Protein AF-A0A1H7XHI9-F1 (afdb_monomer_lite)

pLDDT: mean 83.77, std 12.39, range [50.53, 96.06]

Foldseek 3Di:
DVPVVVVVVVVVVVVVVVVVVVVLQVVLVVVCVVLVAPDDSVVLVVLCVVCVPPDPVVSNVVRDDD

Secondary structure (DSSP, 8-state):
--HHHHHHHHHHHHHHHHHHHHHHHHHHHHHHHHTT--S-HHHHHHHHHHTTTS-HHHHHHTTS--

Radius of gyration: 17.45 Å; chains: 1; bounding box: 37×19×54 Å

Structure (mmCIF, N/CA/C/O backbone):
data_AF-A0A1H7XHI9-F1
#
_entry.id   AF-A0A1H7XHI9-F1
#
loop_
_atom_site.group_PDB
_atom_site.id
_atom_site.type_symbol
_atom_site.label_atom_id
_atom_site.label_alt_id
_atom_site.label_comp_id
_atom_site.label_asym_id
_atom_site.label_entity_id
_atom_site.label_seq_id
_atom_site.pdbx_PDB_ins_code
_atom_site.Cartn_x
_atom_site.Cartn_y
_atom_site.Cartn_z
_atom_site.occupancy
_atom_site.B_iso_or_equiv
_atom_site.auth_seq_id
_atom_site.auth_comp_id
_atom_site.auth_asym_id
_atom_site.auth_atom_id
_atom_site.pdbx_PDB_model_num
ATOM 1 N N . MET A 1 1 ? 21.107 -2.008 -36.541 1.00 50.53 1 MET A N 1
ATOM 2 C CA . MET A 1 1 ? 20.355 -0.832 -36.032 1.00 50.53 1 MET A CA 1
ATOM 3 C C . MET A 1 1 ? 19.148 -1.223 -35.156 1.00 50.53 1 MET A C 1
ATOM 5 O O . MET A 1 1 ? 18.316 -0.384 -34.859 1.00 50.53 1 MET A O 1
ATOM 9 N N . THR A 1 2 ? 19.058 -2.479 -34.708 1.00 60.12 2 THR A N 1
ATOM 10 C CA . THR A 1 2 ? 17.918 -3.058 -33.965 1.00 60.12 2 THR A CA 1
ATOM 11 C C . THR A 1 2 ? 18.134 -3.094 -32.451 1.00 60.12 2 THR A C 1
ATOM 13 O O . THR A 1 2 ? 17.185 -3.064 -31.682 1.00 60.12 2 THR A O 1
ATOM 16 N N . ILE A 1 3 ? 19.394 -3.129 -32.012 1.00 56.97 3 ILE A N 1
ATOM 17 C CA . ILE A 1 3 ? 19.756 -3.223 -30.593 1.00 56.97 3 ILE A CA 1
ATOM 18 C C . ILE A 1 3 ? 19.484 -1.892 -29.870 1.00 56.97 3 ILE A C 1
ATOM 20 O O . ILE A 1 3 ? 18.849 -1.880 -28.822 1.00 56.97 3 ILE A O 1
ATOM 24 N N . LYS A 1 4 ? 19.867 -0.751 -30.467 1.00 57.75 4 LYS A N 1
ATOM 25 C CA . LYS A 1 4 ? 19.630 0.586 -29.883 1.00 57.75 4 LYS A CA 1
ATOM 26 C C . LYS A 1 4 ? 18.142 0.911 -29.696 1.00 57.75 4 LYS A C 1
ATOM 28 O O . LYS A 1 4 ? 17.777 1.511 -28.694 1.00 57.75 4 LYS A O 1
ATOM 33 N N . THR A 1 5 ? 17.279 0.491 -30.620 1.00 60.78 5 THR A N 1
ATOM 34 C CA . THR A 1 5 ? 15.826 0.693 -30.506 1.00 60.78 5 THR A CA 1
ATOM 35 C C . THR A 1 5 ? 15.190 -0.204 -29.446 1.00 60.78 5 THR A C 1
ATOM 37 O O . THR A 1 5 ? 14.218 0.206 -28.818 1.00 60.78 5 THR A O 1
ATOM 40 N N . TYR A 1 6 ? 15.738 -1.398 -29.206 1.00 58.47 6 TYR A N 1
ATOM 41 C CA . TYR A 1 6 ? 15.270 -2.289 -28.143 1.00 58.47 6 TYR A CA 1
ATOM 42 C C . TYR A 1 6 ? 15.622 -1.751 -26.749 1.00 58.47 6 TYR A C 1
ATOM 44 O O . TYR A 1 6 ? 14.752 -1.681 -25.885 1.00 58.47 6 TYR A O 1
ATOM 52 N N . TYR A 1 7 ? 16.866 -1.297 -26.552 1.00 59.50 7 TYR A N 1
ATOM 53 C CA . TYR A 1 7 ? 17.300 -0.692 -25.287 1.00 59.50 7 TYR A CA 1
ATOM 54 C C . TYR A 1 7 ? 16.581 0.625 -24.993 1.00 59.50 7 TYR A C 1
ATOM 56 O O . TYR A 1 7 ? 16.109 0.811 -23.880 1.00 59.50 7 TYR A O 1
ATOM 64 N N . SER A 1 8 ? 16.383 1.483 -25.996 1.00 58.78 8 SER A N 1
ATOM 65 C CA . SER A 1 8 ? 15.644 2.737 -25.809 1.00 58.78 8 SER A CA 1
ATOM 66 C C . SER A 1 8 ? 14.170 2.505 -25.430 1.00 58.78 8 SER A C 1
ATOM 68 O O . SER A 1 8 ? 13.632 3.199 -24.574 1.00 58.78 8 SER A O 1
ATOM 70 N N . LYS A 1 9 ? 13.511 1.469 -25.980 1.00 62.19 9 LYS A N 1
ATOM 71 C CA . LYS A 1 9 ? 12.164 1.059 -25.531 1.00 62.19 9 LYS A CA 1
ATOM 72 C C . LYS A 1 9 ? 12.162 0.490 -24.110 1.00 62.19 9 LYS A C 1
ATOM 74 O O . LYS A 1 9 ? 11.199 0.702 -23.378 1.00 62.19 9 LYS A O 1
ATOM 79 N N . ALA A 1 10 ? 13.213 -0.237 -23.731 1.00 66.44 10 ALA A N 1
ATOM 80 C CA . ALA A 1 10 ? 13.361 -0.766 -22.381 1.00 66.44 10 ALA A CA 1
ATOM 81 C C . ALA A 1 10 ? 13.571 0.357 -21.351 1.00 66.44 10 ALA A C 1
ATOM 83 O O . ALA A 1 10 ? 12.937 0.322 -20.303 1.00 66.44 10 ALA A O 1
ATOM 84 N N . GLU A 1 11 ? 14.375 1.375 -21.666 1.00 70.62 11 GLU A N 1
ATOM 85 C CA . GLU A 1 11 ? 14.607 2.551 -20.812 1.00 70.62 11 GLU A CA 1
ATOM 86 C C . GLU A 1 11 ? 13.307 3.313 -20.523 1.00 70.62 11 GLU A C 1
ATOM 88 O O . GLU A 1 11 ? 12.977 3.536 -19.360 1.00 70.62 11 GLU A O 1
ATOM 93 N N . VAL A 1 12 ? 12.506 3.596 -21.556 1.00 79.44 12 VAL A N 1
ATOM 94 C CA . VAL A 1 12 ? 11.179 4.226 -21.395 1.00 79.44 12 VAL A CA 1
ATOM 95 C C . VAL A 1 12 ? 10.227 3.334 -20.585 1.00 79.44 12 VAL A C 1
ATOM 97 O O . VAL A 1 12 ? 9.427 3.815 -19.783 1.00 79.44 12 VAL A O 1
ATOM 100 N N . GLY A 1 13 ? 10.311 2.012 -20.761 1.00 81.69 13 GLY A N 1
ATOM 101 C CA . GLY A 1 13 ? 9.542 1.053 -19.968 1.00 81.69 13 GLY A CA 1
ATOM 102 C C . GLY A 1 13 ? 9.901 1.091 -18.481 1.00 81.69 13 GLY A C 1
ATOM 103 O O . GLY A 1 13 ? 9.005 1.084 -17.637 1.00 8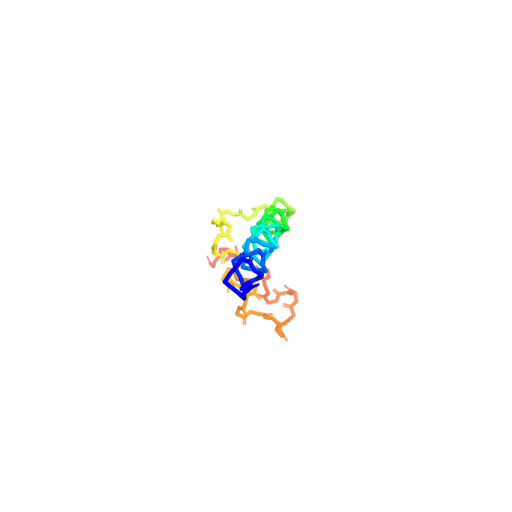1.69 13 GLY A O 1
ATOM 104 N N . VAL A 1 14 ? 11.194 1.168 -18.162 1.00 86.38 14 VAL A N 1
ATOM 105 C CA . VAL A 1 14 ? 11.698 1.262 -16.784 1.00 86.38 14 VAL A CA 1
ATOM 106 C C . VAL A 1 14 ? 11.296 2.590 -16.147 1.00 86.38 14 VAL A C 1
ATOM 108 O O . VAL A 1 14 ? 10.827 2.595 -15.010 1.00 86.38 14 VAL A O 1
ATOM 111 N N . GLU A 1 15 ? 11.404 3.701 -16.878 1.00 87.06 15 GLU A N 1
ATOM 112 C CA . GLU A 1 15 ? 10.971 5.020 -16.406 1.00 87.06 15 GLU A CA 1
ATOM 113 C C . GLU A 1 15 ? 9.479 5.022 -16.040 1.00 87.06 15 GLU A C 1
ATOM 115 O O . GLU A 1 15 ? 9.104 5.390 -14.924 1.00 87.06 15 GLU A O 1
ATOM 120 N N . ASN A 1 16 ? 8.628 4.496 -16.923 1.00 89.19 16 ASN A N 1
ATOM 121 C CA . ASN A 1 16 ? 7.192 4.390 -16.667 1.00 89.19 16 ASN A CA 1
ATOM 122 C C . ASN A 1 16 ? 6.866 3.481 -15.474 1.00 89.19 16 ASN A C 1
ATOM 124 O O . ASN A 1 16 ? 5.946 3.774 -14.708 1.00 89.19 16 ASN A O 1
ATOM 128 N N . GLN A 1 17 ? 7.610 2.386 -15.287 1.00 91.19 17 GLN A N 1
ATOM 129 C CA . GLN A 1 17 ? 7.448 1.512 -14.121 1.00 91.19 17 GLN A CA 1
ATOM 130 C C . GLN A 1 17 ? 7.796 2.234 -12.817 1.00 91.19 17 GLN A C 1
ATOM 132 O O . GLN A 1 17 ? 7.081 2.084 -11.825 1.00 91.19 17 GLN A O 1
ATOM 137 N N . LEU A 1 18 ? 8.855 3.043 -12.828 1.00 93.00 18 LEU A N 1
ATOM 138 C CA . LEU A 1 18 ? 9.269 3.867 -11.696 1.00 93.00 18 LEU A CA 1
ATOM 139 C C . LEU A 1 18 ? 8.204 4.911 -11.350 1.00 93.00 18 LEU A C 1
ATOM 141 O O . LEU A 1 18 ? 7.797 5.010 -10.192 1.00 93.00 18 LEU A O 1
ATOM 145 N N . ILE A 1 19 ? 7.690 5.625 -12.354 1.00 93.94 19 ILE A N 1
ATOM 146 C CA . ILE A 1 19 ? 6.611 6.605 -12.177 1.00 93.94 19 ILE A CA 1
ATOM 147 C C . ILE A 1 19 ? 5.357 5.927 -11.609 1.00 93.94 19 ILE A C 1
ATOM 149 O O . ILE A 1 19 ? 4.786 6.405 -10.631 1.00 93.94 19 ILE A O 1
ATOM 153 N N . MET A 1 20 ? 4.951 4.778 -12.156 1.00 93.19 20 MET A N 1
ATOM 154 C CA . MET A 1 20 ? 3.806 4.016 -11.644 1.00 93.19 20 MET A CA 1
ATOM 155 C C . MET A 1 20 ? 4.007 3.560 -10.196 1.00 93.19 20 MET A C 1
ATOM 157 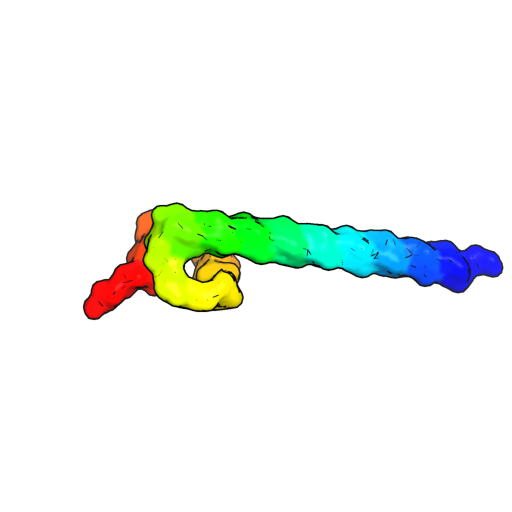O O . MET A 1 20 ? 3.085 3.666 -9.387 1.00 93.19 20 MET A O 1
ATOM 161 N N . ALA A 1 21 ? 5.205 3.090 -9.842 1.00 92.75 21 ALA A N 1
ATOM 162 C CA . ALA A 1 21 ? 5.522 2.699 -8.473 1.00 92.75 21 ALA A CA 1
ATOM 163 C C . ALA A 1 21 ? 5.427 3.890 -7.504 1.00 92.75 21 ALA A C 1
ATOM 165 O O . ALA A 1 21 ? 4.860 3.748 -6.419 1.00 92.75 21 ALA A O 1
ATOM 166 N N . LEU A 1 22 ? 5.911 5.067 -7.914 1.00 95.06 22 LEU A N 1
ATOM 167 C CA . LEU A 1 22 ? 5.808 6.302 -7.134 1.00 95.06 22 LEU A CA 1
ATOM 168 C C . LEU A 1 22 ? 4.353 6.744 -6.950 1.00 95.06 22 LEU A C 1
ATOM 170 O O . LEU A 1 22 ? 3.956 7.060 -5.830 1.00 95.06 22 LEU A O 1
ATOM 174 N N . ILE A 1 23 ? 3.537 6.705 -8.007 1.00 95.56 23 ILE A N 1
ATOM 175 C CA . ILE A 1 23 ? 2.105 7.031 -7.924 1.00 95.56 23 ILE A CA 1
ATOM 176 C C . ILE A 1 23 ? 1.406 6.095 -6.936 1.00 95.56 23 ILE A C 1
ATOM 178 O O . ILE A 1 23 ? 0.720 6.553 -6.025 1.00 95.56 23 ILE A O 1
ATOM 182 N N . VAL A 1 24 ? 1.614 4.783 -7.070 1.00 94.00 24 VAL A N 1
ATOM 183 C CA . VAL A 1 24 ? 1.013 3.783 -6.177 1.00 94.00 24 VAL A CA 1
ATOM 184 C C . VAL A 1 24 ? 1.445 4.005 -4.724 1.00 94.00 24 VAL A C 1
ATOM 186 O O . VAL A 1 24 ? 0.618 3.903 -3.815 1.00 94.00 24 VAL A O 1
ATOM 189 N N . TYR A 1 25 ? 2.714 4.341 -4.492 1.00 93.94 25 TYR A N 1
ATOM 190 C CA . TYR A 1 25 ? 3.226 4.652 -3.160 1.00 93.94 25 TYR A CA 1
ATOM 191 C C . TYR A 1 25 ? 2.545 5.885 -2.556 1.00 93.94 25 TYR A C 1
ATOM 193 O O . TYR A 1 25 ? 2.041 5.811 -1.436 1.00 93.94 25 TYR A O 1
ATOM 201 N N . LEU A 1 26 ? 2.480 6.991 -3.303 1.00 96.06 26 LEU A N 1
ATOM 202 C CA . LEU A 1 26 ? 1.860 8.237 -2.845 1.00 96.06 26 LEU A CA 1
ATOM 203 C C . LEU A 1 26 ? 0.366 8.055 -2.559 1.00 96.06 26 LEU A C 1
ATOM 205 O O . LEU A 1 26 ? -0.109 8.491 -1.515 1.00 96.06 26 LEU A O 1
ATOM 209 N N . LEU A 1 27 ? -0.359 7.344 -3.425 1.00 95.25 27 LEU A N 1
ATOM 210 C CA . LEU A 1 27 ? -1.773 7.028 -3.202 1.00 95.25 27 LEU A CA 1
ATOM 211 C C . LEU A 1 27 ? -1.974 6.178 -1.943 1.00 95.25 27 LEU A C 1
ATOM 213 O O . LEU A 1 27 ? -2.846 6.467 -1.128 1.00 95.25 27 LEU A O 1
ATOM 217 N N . THR A 1 28 ? -1.136 5.159 -1.740 1.00 93.19 28 THR A N 1
ATOM 218 C CA . THR A 1 28 ? -1.212 4.312 -0.539 1.00 93.19 28 THR A CA 1
ATOM 219 C C . THR A 1 28 ? -0.860 5.103 0.726 1.00 93.19 28 THR A C 1
ATOM 221 O O . THR A 1 28 ? -1.422 4.863 1.794 1.00 93.19 28 THR A O 1
ATOM 224 N N . PHE A 1 29 ? 0.046 6.075 0.616 1.00 94.19 29 PHE A N 1
ATOM 225 C CA . PHE A 1 29 ? 0.393 6.971 1.712 1.00 94.19 29 PHE A CA 1
ATOM 226 C C . PHE A 1 29 ? -0.754 7.923 2.076 1.00 94.19 29 PHE A C 1
ATOM 228 O O . PHE A 1 29 ? -1.020 8.112 3.260 1.00 94.19 29 PHE A O 1
ATOM 235 N N . LEU A 1 30 ? -1.477 8.460 1.090 1.00 94.81 30 LEU A N 1
ATOM 236 C CA . LEU A 1 30 ? -2.672 9.273 1.341 1.00 94.81 30 LEU A CA 1
ATOM 237 C C . LEU A 1 30 ? -3.745 8.480 2.096 1.00 94.81 30 LEU A C 1
ATOM 239 O O . LEU A 1 30 ? -4.260 8.968 3.097 1.00 94.81 30 LEU A O 1
ATOM 243 N N . ILE A 1 31 ? -4.009 7.232 1.691 1.00 90.44 31 ILE A N 1
ATOM 244 C CA . ILE A 1 31 ? -4.943 6.336 2.399 1.00 90.44 31 ILE A CA 1
ATOM 245 C C . ILE A 1 31 ? -4.509 6.142 3.856 1.00 90.44 31 ILE A C 1
ATOM 247 O O . ILE A 1 31 ? -5.329 6.204 4.769 1.00 90.44 31 ILE A O 1
ATOM 251 N N . LYS A 1 32 ? -3.207 5.930 4.083 1.00 92.00 32 LYS A N 1
ATOM 252 C CA . LYS A 1 32 ? -2.651 5.780 5.431 1.00 92.00 32 LYS A CA 1
ATOM 253 C C . LYS A 1 32 ? -2.917 7.007 6.305 1.00 92.00 32 LYS A C 1
ATOM 255 O O . LYS A 1 32 ? -3.230 6.832 7.479 1.00 92.00 32 LYS A O 1
ATOM 260 N N . LEU A 1 33 ? -2.746 8.210 5.758 1.00 92.50 33 LEU A N 1
ATOM 261 C CA . LEU A 1 33 ? -2.959 9.458 6.489 1.00 92.50 33 LEU A CA 1
ATOM 262 C C . LEU A 1 33 ? -4.438 9.688 6.799 1.00 92.50 33 LEU A C 1
ATOM 264 O O . LEU A 1 33 ? -4.768 9.936 7.954 1.00 92.50 33 LEU A O 1
ATOM 268 N N . GLU A 1 34 ? -5.306 9.553 5.796 1.00 91.25 34 GLU A N 1
ATOM 269 C CA . GLU A 1 34 ? -6.749 9.795 5.928 1.00 91.25 34 GLU A CA 1
ATOM 270 C C . GLU A 1 34 ? -7.387 8.876 6.977 1.00 91.25 34 GLU A C 1
ATOM 272 O O . GLU A 1 34 ? -8.175 9.304 7.814 1.00 91.25 34 GLU A O 1
ATOM 277 N N . LEU A 1 35 ? -6.987 7.603 6.972 1.00 87.81 35 LEU A N 1
ATOM 278 C CA . LEU A 1 35 ? -7.513 6.577 7.872 1.00 87.81 35 LEU A CA 1
ATOM 279 C C . LEU A 1 35 ? -6.674 6.403 9.143 1.00 87.81 35 LEU A C 1
ATOM 281 O O . LEU A 1 35 ? -6.938 5.504 9.940 1.00 87.81 35 LEU A O 1
ATOM 285 N N . ASN A 1 36 ? -5.645 7.237 9.323 1.00 89.50 36 ASN A N 1
ATOM 286 C CA . ASN A 1 36 ? -4.711 7.198 10.448 1.00 89.50 36 ASN A CA 1
ATOM 287 C C . ASN A 1 36 ? -4.177 5.778 10.755 1.00 89.50 36 ASN A C 1
ATOM 289 O O . ASN A 1 36 ? -4.090 5.335 11.905 1.00 89.50 36 ASN A O 1
ATOM 293 N N . LEU A 1 37 ? -3.841 5.032 9.698 1.00 87.12 37 LEU A N 1
ATOM 294 C CA . LEU A 1 37 ? -3.456 3.627 9.793 1.00 87.12 37 LEU A CA 1
ATOM 295 C C . LEU A 1 37 ? -2.043 3.493 10.373 1.00 87.12 37 LEU A C 1
ATOM 297 O O . LEU A 1 37 ? -1.074 4.053 9.861 1.00 87.12 37 LEU A O 1
ATOM 301 N N . LYS A 1 38 ? -1.891 2.664 11.4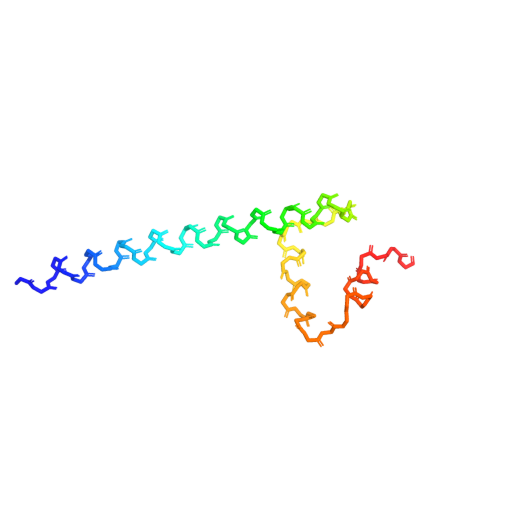08 1.00 86.94 38 LYS A N 1
ATOM 302 C CA . LYS A 1 38 ? -0.578 2.309 11.979 1.00 86.94 38 LYS A CA 1
ATOM 303 C C . LYS A 1 38 ? 0.308 1.444 11.057 1.00 86.94 38 LYS A C 1
ATOM 305 O O . LYS A 1 38 ? 1.520 1.682 11.044 1.00 86.94 38 LYS A O 1
ATOM 310 N N . PRO A 1 39 ? -0.227 0.474 10.281 1.00 86.81 39 PRO A N 1
ATOM 311 C CA . PRO A 1 39 ? 0.569 -0.402 9.420 1.00 86.81 39 PRO A CA 1
ATOM 312 C C . PRO A 1 39 ? 1.492 0.316 8.430 1.00 86.81 39 PRO A C 1
ATOM 314 O O . PRO A 1 39 ? 1.322 1.486 8.072 1.00 86.81 39 PRO A O 1
ATOM 317 N N . THR A 1 40 ? 2.495 -0.411 7.947 1.00 90.25 40 THR A N 1
ATOM 318 C CA . THR A 1 40 ? 3.380 0.068 6.878 1.00 90.25 40 THR A CA 1
ATOM 319 C C . THR A 1 40 ? 2.628 0.177 5.550 1.00 90.25 40 THR A C 1
ATOM 321 O O . THR A 1 40 ? 1.652 -0.532 5.307 1.00 90.25 40 THR A O 1
ATOM 324 N N . ILE A 1 41 ? 3.126 1.026 4.649 1.00 89.06 41 ILE A N 1
ATOM 325 C CA . ILE A 1 41 ? 2.552 1.211 3.307 1.00 89.06 41 ILE A CA 1
ATOM 326 C C . ILE A 1 41 ? 2.440 -0.131 2.569 1.00 89.06 41 ILE A C 1
ATOM 328 O O . ILE A 1 41 ? 1.417 -0.402 1.954 1.00 89.06 41 ILE A O 1
ATOM 332 N N . PHE A 1 42 ? 3.433 -1.017 2.700 1.00 89.06 42 PHE A N 1
ATOM 333 C CA . PHE A 1 42 ? 3.412 -2.346 2.078 1.00 89.06 42 PHE A CA 1
ATOM 334 C C . PHE A 1 42 ? 2.298 -3.256 2.607 1.00 89.06 42 PHE A C 1
ATOM 336 O O . PHE A 1 42 ? 1.703 -4.002 1.830 1.00 89.06 42 PHE A O 1
ATOM 343 N N . GLN A 1 43 ? 1.999 -3.195 3.908 1.00 90.38 43 GLN A N 1
ATOM 344 C CA . GLN A 1 43 ? 0.888 -3.949 4.495 1.00 90.38 43 GLN A CA 1
ATOM 345 C C . GLN A 1 43 ? -0.451 -3.436 3.961 1.00 90.38 43 GLN A C 1
ATOM 347 O O . GLN A 1 43 ? -1.270 -4.235 3.517 1.00 90.38 43 GLN A O 1
ATOM 352 N N . ILE A 1 44 ? -0.638 -2.115 3.898 1.00 90.06 44 ILE A N 1
ATOM 353 C CA . ILE A 1 44 ? -1.852 -1.497 3.338 1.00 90.06 44 ILE A CA 1
ATOM 354 C C . ILE A 1 44 ? -2.033 -1.911 1.871 1.00 90.06 44 ILE A C 1
ATOM 356 O O . ILE A 1 44 ? -3.106 -2.357 1.475 1.00 90.06 44 ILE A O 1
ATOM 360 N N . LEU A 1 45 ? -0.960 -1.860 1.079 1.00 91.69 45 LEU A N 1
ATOM 361 C CA . LEU A 1 45 ? -0.948 -2.289 -0.323 1.00 91.69 45 LEU A CA 1
ATOM 362 C C . LEU A 1 45 ? -1.309 -3.769 -0.492 1.00 91.69 45 LEU A C 1
ATOM 364 O O . LEU A 1 45 ? -2.011 -4.141 -1.433 1.00 91.69 45 LEU A O 1
ATOM 368 N N . ARG A 1 46 ? -0.832 -4.626 0.418 1.00 90.44 46 ARG A N 1
ATOM 369 C CA . ARG A 1 46 ? -1.180 -6.049 0.443 1.00 90.44 46 ARG A CA 1
ATOM 370 C C . AR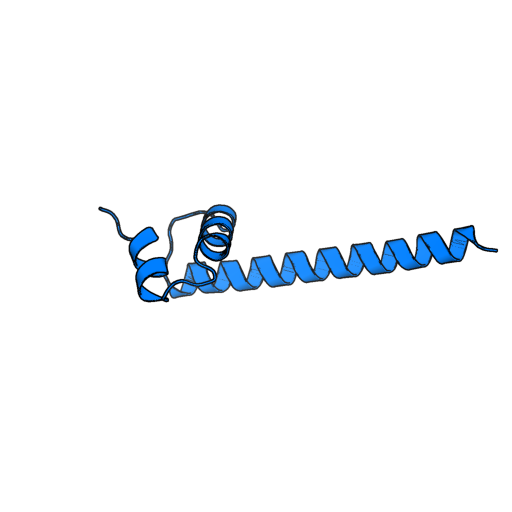G A 1 46 ? -2.671 -6.245 0.706 1.00 90.44 46 ARG A C 1
ATOM 372 O O . ARG A 1 46 ? -3.292 -7.015 -0.021 1.00 90.44 46 ARG A O 1
ATOM 379 N N . HIS A 1 47 ? -3.231 -5.539 1.685 1.00 90.00 47 HIS A N 1
ATOM 380 C CA . HIS A 1 47 ? -4.659 -5.614 1.991 1.00 90.00 47 HIS A CA 1
ATOM 381 C C . HIS A 1 47 ? -5.512 -5.085 0.837 1.00 90.00 47 HIS A C 1
ATOM 383 O O . HIS A 1 47 ? -6.419 -5.779 0.393 1.00 90.00 47 HIS A O 1
ATOM 389 N N . LEU A 1 48 ? -5.158 -3.939 0.247 1.00 88.69 48 LEU A N 1
ATOM 390 C CA . LEU A 1 48 ? -5.840 -3.404 -0.940 1.00 88.69 48 LEU A CA 1
ATOM 391 C C . LEU A 1 48 ? -5.893 -4.411 -2.096 1.00 88.69 48 LEU A C 1
ATOM 393 O O . LEU A 1 48 ? -6.886 -4.487 -2.816 1.00 88.69 48 LEU A O 1
ATOM 397 N N . ARG A 1 49 ? -4.836 -5.212 -2.280 1.00 88.75 49 ARG A N 1
ATOM 398 C CA . ARG A 1 49 ? -4.828 -6.275 -3.294 1.00 88.75 49 ARG A CA 1
ATOM 399 C C . ARG A 1 49 ? -5.724 -7.454 -2.923 1.00 88.75 49 ARG A C 1
ATOM 401 O O . ARG A 1 49 ? -6.306 -8.039 -3.831 1.00 88.75 49 ARG A O 1
ATOM 408 N N . SER A 1 50 ? -5.824 -7.813 -1.643 1.00 88.50 50 SER A N 1
ATOM 409 C CA . SER A 1 50 ? -6.674 -8.926 -1.202 1.00 88.50 50 SER A CA 1
ATOM 410 C C . SER A 1 50 ? -8.160 -8.577 -1.187 1.00 88.50 50 SER A C 1
ATOM 412 O O . SER A 1 50 ? -8.971 -9.466 -1.402 1.00 88.50 50 SER A O 1
ATOM 414 N N . VAL A 1 51 ? -8.518 -7.306 -0.978 1.00 89.62 51 VAL A N 1
ATOM 415 C CA . VAL A 1 51 ? -9.917 -6.847 -0.852 1.00 89.62 51 VAL A CA 1
ATOM 416 C C . VAL A 1 51 ? -10.440 -6.115 -2.088 1.00 89.62 51 VAL A C 1
ATOM 418 O O . VAL A 1 51 ? -11.372 -5.326 -2.009 1.00 89.62 51 VAL A O 1
ATOM 421 N N . LYS A 1 52 ? -9.834 -6.349 -3.255 1.00 85.75 52 LYS A N 1
ATOM 422 C CA . LYS A 1 52 ? -10.106 -5.576 -4.479 1.00 85.75 52 LYS A CA 1
ATOM 423 C C . LYS A 1 52 ? -11.569 -5.633 -4.953 1.00 85.75 52 LYS A C 1
ATOM 425 O O . LYS A 1 52 ? -11.984 -4.778 -5.728 1.00 8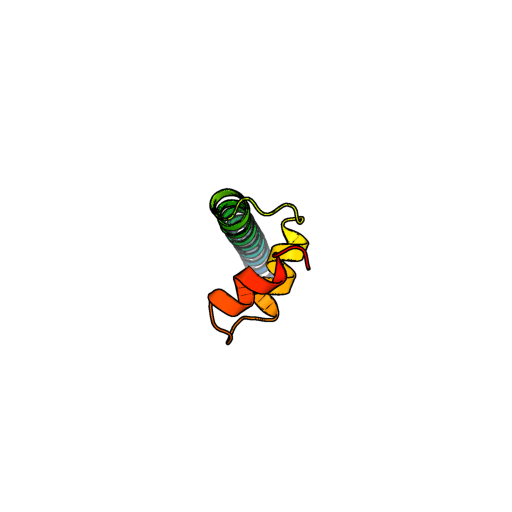5.75 52 LYS A O 1
ATOM 430 N N . PHE A 1 53 ? -12.312 -6.647 -4.517 1.00 89.69 53 PHE A N 1
ATOM 431 C CA . PHE A 1 53 ? -13.717 -6.877 -4.861 1.00 89.69 53 PHE A CA 1
ATOM 432 C C . PHE A 1 53 ? -14.653 -6.794 -3.649 1.00 89.69 53 PHE A C 1
ATOM 434 O O . PHE A 1 53 ? -15.844 -7.050 -3.791 1.00 89.69 53 PHE A O 1
ATOM 441 N N . GLU A 1 54 ? -14.120 -6.452 -2.478 1.00 91.44 54 GLU A N 1
ATOM 442 C CA . GLU A 1 54 ? -14.885 -6.363 -1.237 1.00 91.44 54 GLU A CA 1
ATOM 443 C C . GLU A 1 54 ? -15.390 -4.937 -1.004 1.00 91.44 54 GLU A C 1
ATOM 445 O O . GLU A 1 54 ? -14.959 -3.979 -1.656 1.00 91.44 54 GLU A O 1
ATOM 450 N N . SER A 1 55 ? -16.307 -4.787 -0.050 1.00 90.88 55 SER A N 1
ATOM 451 C CA . SER A 1 55 ? -16.780 -3.470 0.362 1.00 90.88 55 SER A CA 1
ATOM 452 C C . SER A 1 55 ? -15.693 -2.678 1.092 1.00 90.88 55 SER A C 1
ATOM 454 O O . SER A 1 55 ? -14.756 -3.223 1.683 1.00 90.88 55 SER A O 1
ATOM 456 N N . TYR A 1 56 ? -15.852 -1.356 1.090 1.00 86.12 56 TYR A N 1
ATOM 457 C CA . TYR A 1 56 ? -14.989 -0.464 1.855 1.00 86.12 56 TYR A CA 1
ATOM 458 C C . TYR A 1 56 ? -15.032 -0.763 3.363 1.00 86.12 56 TYR A C 1
ATOM 460 O O . TYR A 1 56 ? -13.994 -0.746 4.021 1.00 86.12 56 TYR A O 1
ATOM 468 N N . ASP A 1 57 ? -16.199 -1.124 3.896 1.00 88.00 57 ASP A N 1
ATOM 469 C CA . ASP A 1 57 ? -16.355 -1.460 5.316 1.00 88.00 57 ASP A CA 1
ATOM 470 C C . ASP A 1 57 ? -15.504 -2.676 5.706 1.00 88.00 57 ASP A C 1
ATOM 472 O O . ASP A 1 57 ? -14.849 -2.677 6.748 1.00 88.00 57 ASP A O 1
ATOM 476 N N . TYR A 1 58 ? -15.434 -3.684 4.827 1.00 88.75 58 TYR A N 1
ATOM 477 C CA . TYR A 1 58 ? -14.577 -4.850 5.036 1.00 88.75 58 TYR A CA 1
ATOM 478 C C . TYR A 1 58 ? -13.090 -4.472 5.059 1.00 88.75 58 TYR A C 1
ATOM 480 O O . TYR A 1 58 ? -12.320 -5.001 5.859 1.00 88.75 58 TYR A O 1
ATOM 488 N N . PHE A 1 59 ? -12.676 -3.524 4.212 1.00 87.12 59 PHE A N 1
ATOM 489 C CA . PHE A 1 59 ? -11.308 -3.009 4.230 1.00 87.12 59 PHE A CA 1
ATOM 490 C C . PHE A 1 59 ? -10.968 -2.314 5.553 1.00 87.12 59 PHE A C 1
ATOM 492 O O . PHE A 1 59 ? -9.888 -2.556 6.085 1.00 87.12 59 PHE A O 1
ATOM 499 N N . ILE A 1 60 ? -11.867 -1.488 6.097 1.00 85.69 60 ILE A N 1
ATOM 500 C CA . ILE A 1 60 ? -11.645 -0.792 7.374 1.00 85.69 60 ILE A CA 1
ATOM 501 C C . ILE A 1 60 ? -11.568 -1.776 8.542 1.00 85.69 60 ILE A C 1
ATOM 503 O O . ILE A 1 60 ? -10.640 -1.677 9.347 1.00 85.69 60 ILE A O 1
ATOM 507 N N . ALA A 1 61 ? -12.455 -2.773 8.576 1.00 87.62 61 ALA A N 1
ATOM 508 C CA . ALA A 1 61 ? -12.474 -3.804 9.614 1.00 87.62 61 ALA A CA 1
ATOM 509 C C . ALA A 1 61 ? -11.143 -4.576 9.735 1.00 87.62 61 ALA A C 1
ATOM 511 O O . ALA A 1 61 ? -10.779 -5.012 10.822 1.00 87.62 61 ALA A O 1
ATOM 512 N N . LEU A 1 62 ? -10.363 -4.705 8.652 1.00 84.75 62 LEU A N 1
ATOM 513 C CA . LEU A 1 62 ? -9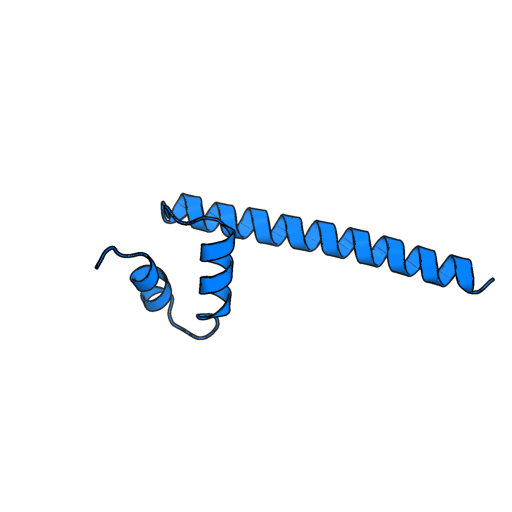.032 -5.334 8.696 1.00 84.75 62 LEU A CA 1
ATOM 514 C C . LEU A 1 62 ? -8.003 -4.562 9.537 1.00 84.75 62 LEU A C 1
ATOM 516 O O . LEU A 1 62 ? -6.958 -5.120 9.880 1.00 84.75 62 LEU A O 1
ATOM 520 N N . PHE A 1 63 ? -8.258 -3.286 9.822 1.00 81.62 63 PHE A N 1
ATOM 521 C CA . PHE A 1 63 ? -7.363 -2.418 10.585 1.00 81.62 63 PHE A CA 1
ATOM 522 C C . PHE A 1 63 ? -7.886 -2.077 11.980 1.00 81.62 63 PHE A C 1
ATOM 524 O O . PHE A 1 63 ? -7.168 -1.427 12.747 1.00 81.62 63 PHE A O 1
ATOM 531 N N . GLU A 1 64 ? -9.099 -2.512 12.319 1.00 78.12 64 GLU A N 1
ATOM 532 C CA . GLU A 1 64 ? -9.630 -2.385 13.669 1.00 78.12 64 GLU A CA 1
ATOM 533 C C . GLU A 1 64 ? -8.861 -3.322 14.616 1.00 78.12 64 GLU A C 1
ATOM 535 O O . GLU A 1 64 ? -8.592 -4.478 14.273 1.00 78.12 64 GLU A O 1
ATOM 540 N N . PRO A 1 65 ? -8.442 -2.846 15.802 1.00 64.88 65 PRO A N 1
ATOM 541 C CA . PRO A 1 65 ? -7.935 -3.742 16.829 1.00 64.88 65 PRO A CA 1
ATOM 542 C C . PRO A 1 65 ? -9.092 -4.635 17.295 1.00 64.88 65 PRO A C 1
ATOM 544 O O . PRO A 1 65 ? -10.118 -4.121 17.736 1.00 64.88 65 PRO A O 1
ATOM 547 N N . GLY A 1 66 ? -8.923 -5.953 17.154 1.00 55.38 66 GLY A N 1
ATOM 548 C CA . GLY A 1 66 ? -9.841 -6.944 17.723 1.00 55.38 66 GLY A CA 1
ATOM 549 C C . GLY A 1 66 ? -9.876 -6.932 19.246 1.00 55.38 66 GLY A C 1
ATOM 550 O O . GLY A 1 66 ? -8.921 -6.401 19.863 1.00 55.38 66 GLY A O 1
#

Sequence (66 aa):
MTIKTYYSKAEVGVENQLIMALIVYLLTFLIKLELNLKPTIFQILRHLRSVKFESYDYFIALFEPG

Organism: NCBI:txid426703